Protein AF-A0A6A0AJ89-F1 (afdb_monomer_lite)

Structure (mmCIF, N/CA/C/O backbone):
data_AF-A0A6A0AJ89-F1
#
_entry.id   AF-A0A6A0AJ89-F1
#
loop_
_atom_site.group_PDB
_atom_site.id
_atom_site.type_symbol
_atom_site.label_atom_id
_atom_site.label_alt_id
_atom_site.label_comp_id
_atom_site.label_asym_id
_atom_site.label_entity_id
_atom_site.label_seq_id
_atom_site.pdbx_PDB_ins_code
_atom_site.Cartn_x
_atom_site.Cartn_y
_atom_site.Cartn_z
_atom_site.occupancy
_atom_site.B_iso_or_equiv
_atom_site.auth_seq_id
_atom_site.auth_comp_id
_atom_site.auth_asym_id
_atom_site.auth_atom_id
_atom_site.pdbx_PDB_model_num
ATOM 1 N N . MET A 1 1 ? -8.112 -3.797 -21.991 1.00 59.53 1 MET A N 1
ATOM 2 C CA . MET A 1 1 ? -8.204 -3.440 -20.560 1.00 59.53 1 MET A CA 1
ATOM 3 C C . MET A 1 1 ? -9.649 -3.656 -20.139 1.00 59.53 1 MET A C 1
ATOM 5 O O . MET A 1 1 ? -10.517 -3.026 -20.720 1.00 59.53 1 MET A O 1
ATOM 9 N N . GLY A 1 2 ? -9.936 -4.602 -19.244 1.00 90.12 2 GLY A N 1
ATOM 10 C CA . GLY A 1 2 ? -11.311 -4.964 -18.855 1.00 90.12 2 GLY A CA 1
ATOM 11 C C . GLY A 1 2 ? -11.974 -3.973 -17.886 1.00 90.12 2 GLY A C 1
ATOM 12 O O . GLY A 1 2 ? -12.560 -4.407 -16.905 1.00 90.12 2 GLY A O 1
ATOM 13 N N . THR A 1 3 ? -11.829 -2.661 -18.111 1.00 92.31 3 THR A N 1
ATOM 14 C CA . THR A 1 3 ? -12.403 -1.589 -17.272 1.00 92.31 3 THR A CA 1
ATOM 15 C C . THR A 1 3 ? -13.425 -0.772 -18.061 1.00 92.31 3 THR A C 1
ATOM 17 O O . THR A 1 3 ? -13.308 -0.644 -19.278 1.00 92.31 3 THR A O 1
ATOM 20 N N . ALA A 1 4 ? -14.414 -0.203 -17.370 1.00 95.56 4 ALA A N 1
ATOM 21 C CA . ALA A 1 4 ? -15.458 0.621 -17.978 1.00 95.56 4 ALA A CA 1
ATOM 22 C C . ALA A 1 4 ? -14.993 2.051 -18.317 1.00 95.56 4 ALA A C 1
ATOM 24 O O . ALA A 1 4 ? -15.560 2.682 -19.205 1.00 95.56 4 ALA A O 1
ATOM 25 N N . GLN A 1 5 ? -13.992 2.579 -17.601 1.00 95.06 5 GLN A N 1
ATOM 26 C CA . GLN A 1 5 ? -13.513 3.960 -17.741 1.00 95.06 5 GLN A CA 1
ATOM 27 C C . GLN A 1 5 ? -11.992 4.047 -17.556 1.00 95.06 5 GLN A C 1
ATOM 29 O O . GLN A 1 5 ? -11.393 3.218 -16.864 1.00 95.06 5 GLN A O 1
ATOM 34 N N . ALA A 1 6 ? -11.383 5.065 -18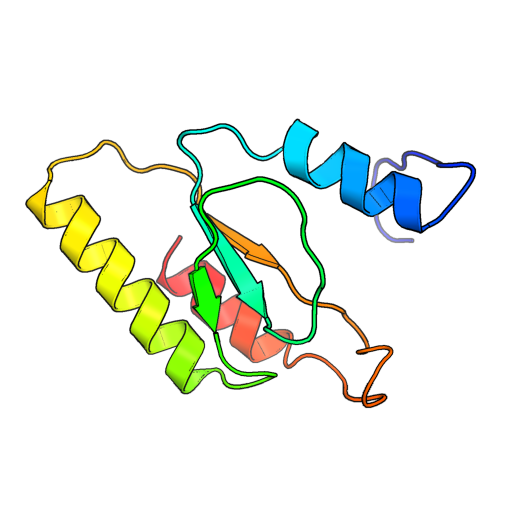.170 1.00 93.38 6 ALA A N 1
ATOM 35 C CA . ALA A 1 6 ? -9.957 5.364 -18.083 1.00 93.38 6 ALA A CA 1
ATOM 36 C C . ALA A 1 6 ? -9.712 6.884 -18.103 1.00 93.38 6 ALA A C 1
ATOM 38 O O . ALA A 1 6 ? -10.453 7.627 -18.746 1.00 93.38 6 ALA A O 1
ATOM 39 N N . ILE A 1 7 ? -8.661 7.327 -17.412 1.00 92.25 7 ILE A N 1
ATOM 40 C CA . ILE A 1 7 ? -8.171 8.713 -17.398 1.00 92.25 7 ILE A CA 1
ATOM 41 C C . ILE A 1 7 ? -6.704 8.675 -17.833 1.00 92.25 7 ILE A C 1
ATOM 43 O O . ILE A 1 7 ? -5.947 7.831 -17.357 1.00 92.25 7 ILE A O 1
ATOM 47 N N . MET A 1 8 ? -6.314 9.566 -18.745 1.00 93.38 8 MET A N 1
ATOM 48 C CA . MET A 1 8 ? -4.959 9.633 -19.293 1.00 93.38 8 MET A CA 1
ATOM 49 C C . MET A 1 8 ? -4.192 10.819 -18.703 1.00 93.38 8 MET A C 1
ATOM 51 O O . MET A 1 8 ? -4.736 11.915 -18.579 1.00 93.38 8 MET A O 1
ATOM 55 N N . TYR A 1 9 ? -2.918 10.596 -18.393 1.00 91.81 9 TYR A N 1
ATOM 56 C CA . TYR A 1 9 ? -1.975 11.609 -17.926 1.00 91.81 9 TYR A CA 1
ATOM 57 C C . TYR A 1 9 ? -0.788 11.689 -18.885 1.00 91.81 9 TYR A C 1
ATOM 59 O O . TYR A 1 9 ? -0.425 10.691 -19.504 1.00 91.81 9 TYR A O 1
ATOM 67 N N . SER A 1 10 ? -0.163 12.864 -18.989 1.00 92.81 10 SER A N 1
ATOM 68 C CA . SER A 1 10 ? 1.006 13.062 -19.860 1.00 92.81 10 SER A CA 1
ATOM 69 C C . SER A 1 10 ? 2.277 12.379 -19.341 1.00 92.81 10 SER A C 1
ATOM 71 O O . SER A 1 10 ? 3.162 12.080 -20.132 1.00 92.81 10 SER A O 1
ATOM 73 N N . TYR A 1 11 ? 2.369 12.147 -18.025 1.00 89.38 11 TYR A N 1
ATOM 74 C CA . TYR A 1 11 ? 3.497 11.486 -17.362 1.00 89.38 11 TYR A CA 1
ATOM 75 C C . TYR A 1 11 ? 3.004 10.529 -16.270 1.00 89.38 11 TYR A C 1
ATOM 77 O O . TYR A 1 11 ? 2.000 10.782 -15.599 1.00 89.38 11 TYR A O 1
ATOM 85 N N . ASP A 1 12 ? 3.744 9.446 -16.059 1.00 84.69 12 ASP A N 1
ATOM 86 C CA . ASP A 1 12 ? 3.492 8.423 -15.040 1.00 84.69 12 ASP A CA 1
ATOM 87 C C . ASP A 1 12 ? 3.483 9.001 -13.617 1.00 84.69 12 ASP A C 1
ATOM 89 O O . ASP A 1 12 ? 2.527 8.797 -12.866 1.00 84.69 12 ASP A O 1
ATOM 93 N N . ILE A 1 13 ? 4.466 9.831 -13.271 1.00 84.50 13 ILE A N 1
ATOM 94 C CA . ILE A 1 13 ? 4.568 10.455 -11.949 1.00 84.50 13 ILE A CA 1
ATOM 95 C C . ILE A 1 13 ? 3.410 11.418 -11.657 1.00 84.50 13 ILE A C 1
ATOM 97 O O . ILE A 1 13 ? 3.006 11.594 -10.502 1.00 84.50 13 ILE A O 1
ATOM 101 N N . ALA A 1 14 ? 2.807 12.000 -12.699 1.00 87.56 14 ALA A N 1
ATOM 102 C CA . ALA A 1 14 ? 1.608 12.827 -12.570 1.00 87.56 14 ALA A CA 1
ATOM 103 C C . ALA A 1 14 ? 0.368 11.993 -12.197 1.00 87.56 14 ALA A C 1
ATOM 105 O O . ALA A 1 14 ? -0.568 12.507 -11.585 1.00 87.56 14 ALA A O 1
ATOM 106 N N . THR A 1 15 ? 0.365 10.697 -12.518 1.00 87.81 15 THR A N 1
ATOM 107 C CA . THR A 1 15 ? -0.749 9.787 -12.226 1.00 87.81 15 THR A CA 1
ATOM 108 C C . THR A 1 15 ? -0.851 9.542 -10.724 1.00 87.81 15 THR A C 1
ATOM 110 O O . THR A 1 15 ? -1.860 9.870 -10.105 1.00 87.81 15 THR A O 1
ATOM 113 N N . VAL A 1 16 ? 0.218 9.040 -10.099 1.00 86.25 16 VAL A N 1
ATOM 114 C CA . VAL A 1 16 ? 0.221 8.693 -8.665 1.00 86.25 16 VAL A CA 1
ATOM 115 C C . VAL A 1 16 ? 0.035 9.938 -7.791 1.00 86.25 16 VAL A C 1
ATOM 117 O O . VAL A 1 16 ? -0.759 9.927 -6.849 1.00 86.25 16 VAL A O 1
ATOM 120 N N . SER A 1 17 ? 0.705 11.040 -8.149 1.00 83.88 17 SER A N 1
ATOM 121 C CA . SER A 1 17 ? 0.634 12.308 -7.409 1.00 83.88 17 SER A CA 1
ATOM 122 C C . SER A 1 17 ? -0.718 13.018 -7.499 1.00 83.88 17 SER A C 1
ATOM 124 O O . SER A 1 17 ? -1.007 13.847 -6.639 1.00 83.88 17 SER A O 1
ATOM 126 N N . SER A 1 18 ? -1.557 12.704 -8.491 1.00 87.25 18 SER A N 1
ATOM 127 C CA . SER A 1 18 ? -2.903 13.278 -8.614 1.00 87.25 18 SER A CA 1
ATOM 128 C C . SER A 1 18 ? -3.998 12.340 -8.110 1.00 87.25 18 SER A C 1
ATOM 130 O O . SER A 1 18 ? -4.914 12.792 -7.427 1.00 87.25 18 SER A O 1
ATOM 132 N N . ILE A 1 19 ? -3.901 11.037 -8.390 1.00 88.69 19 ILE A N 1
ATOM 133 C CA . ILE A 1 19 ? -4.923 10.052 -8.021 1.00 88.69 19 ILE A CA 1
ATOM 134 C C . ILE A 1 19 ? -4.981 9.876 -6.508 1.00 88.69 19 ILE A C 1
ATOM 136 O O . ILE A 1 19 ? -6.062 9.944 -5.930 1.00 88.69 19 ILE A O 1
ATOM 140 N N . ILE A 1 20 ? -3.843 9.685 -5.838 1.00 86.31 20 ILE A N 1
ATOM 141 C CA . ILE A 1 20 ? -3.850 9.428 -4.393 1.00 86.31 20 ILE A CA 1
ATOM 142 C C . ILE A 1 20 ? -4.525 10.563 -3.612 1.00 86.31 20 ILE A C 1
ATOM 144 O O . ILE A 1 20 ? -5.462 10.260 -2.878 1.00 86.31 20 ILE A O 1
ATOM 148 N N . PRO A 1 21 ? -4.179 11.853 -3.791 1.00 83.94 21 PRO A N 1
ATOM 149 C CA . PRO A 1 21 ? -4.896 12.923 -3.097 1.00 83.94 21 PRO A CA 1
ATOM 150 C C . PRO A 1 21 ? -6.331 13.144 -3.600 1.00 83.94 21 PRO A C 1
ATOM 152 O O . PRO A 1 21 ? -7.137 13.705 -2.865 1.00 83.94 21 PRO A O 1
ATOM 155 N N . ALA A 1 22 ? -6.685 12.714 -4.817 1.00 87.81 22 ALA A N 1
ATOM 156 C CA . ALA A 1 22 ? -8.071 12.771 -5.288 1.00 87.81 22 ALA A CA 1
ATOM 157 C C . ALA A 1 22 ? -8.979 11.746 -4.582 1.00 87.81 22 ALA A C 1
ATOM 159 O O . ALA A 1 22 ? -10.176 11.991 -4.430 1.00 87.81 22 ALA A O 1
ATOM 160 N N . PHE A 1 23 ? -8.424 10.610 -4.143 1.00 85.00 23 PHE A N 1
ATOM 161 C CA . PHE A 1 23 ? -9.176 9.535 -3.484 1.00 85.00 23 PHE A CA 1
ATOM 162 C C . PHE A 1 23 ? -8.944 9.425 -1.971 1.00 85.00 23 PHE A C 1
ATOM 164 O O . PHE A 1 23 ? -9.781 8.828 -1.292 1.00 85.00 23 PHE A O 1
ATOM 171 N N . ALA A 1 24 ? -7.859 9.997 -1.445 1.00 84.12 24 ALA A N 1
ATOM 172 C CA . ALA A 1 24 ? -7.521 9.995 -0.026 1.00 84.12 24 ALA A CA 1
ATOM 173 C C . ALA A 1 24 ? -7.673 11.396 0.582 1.00 84.12 24 ALA A C 1
ATOM 175 O O . ALA A 1 24 ? -7.025 12.360 0.176 1.00 84.12 24 ALA A O 1
ATOM 176 N N . ASN A 1 25 ? -8.508 11.500 1.612 1.00 79.88 25 ASN A N 1
ATOM 177 C CA . ASN A 1 25 ? -8.680 12.703 2.418 1.00 79.88 25 ASN A CA 1
ATOM 178 C C . ASN A 1 25 ? -7.849 12.627 3.705 1.00 79.88 25 ASN A C 1
ATOM 180 O O . ASN A 1 25 ? -7.378 11.570 4.105 1.00 79.88 25 ASN A O 1
ATOM 184 N N . ARG A 1 26 ? -7.759 13.736 4.453 1.00 78.50 26 ARG A N 1
ATOM 185 C CA . ARG A 1 26 ? -7.045 13.800 5.752 1.00 78.50 26 ARG A CA 1
ATOM 186 C C . ARG A 1 26 ? -7.503 12.784 6.809 1.00 78.50 26 ARG A C 1
ATOM 188 O O . ARG A 1 26 ? -6.814 12.612 7.807 1.00 78.50 26 ARG A O 1
ATOM 195 N N . LYS A 1 27 ? -8.691 12.203 6.645 1.00 80.88 27 LYS A N 1
ATOM 196 C CA . LYS A 1 27 ? -9.257 11.206 7.564 1.00 80.88 27 LYS A CA 1
ATOM 197 C C . LYS A 1 27 ? -8.924 9.772 7.151 1.00 80.88 27 LYS A C 1
ATOM 199 O O . LYS A 1 27 ? -9.100 8.874 7.964 1.00 80.88 27 LYS A O 1
ATOM 204 N N . ASP A 1 28 ? -8.498 9.568 5.910 1.00 85.88 28 ASP A N 1
ATOM 205 C CA . ASP A 1 28 ? -8.204 8.247 5.377 1.00 85.88 28 ASP A CA 1
ATOM 206 C C . ASP A 1 28 ? -6.795 7.817 5.791 1.00 85.88 28 ASP A C 1
ATOM 208 O O . ASP A 1 28 ? -5.899 8.643 5.989 1.00 85.88 28 ASP A O 1
ATOM 212 N N . THR A 1 29 ? -6.612 6.511 5.937 1.00 88.38 29 THR A N 1
ATOM 213 C CA . THR A 1 29 ? -5.348 5.922 6.376 1.00 88.38 29 THR A CA 1
ATOM 214 C C . THR A 1 29 ? -4.675 5.233 5.202 1.00 88.38 29 THR A C 1
ATOM 216 O O . THR A 1 29 ? -5.253 4.351 4.565 1.00 88.38 29 THR A O 1
ATOM 219 N N . LEU A 1 30 ? -3.436 5.630 4.929 1.00 90.38 30 LEU A N 1
ATOM 220 C CA . LEU A 1 30 ? -2.606 5.050 3.882 1.00 90.38 30 LEU A CA 1
ATOM 221 C C . LEU A 1 30 ? -1.556 4.142 4.522 1.00 90.38 30 LEU A C 1
ATOM 223 O O . LEU A 1 30 ? -0.798 4.583 5.388 1.00 90.38 30 LEU A O 1
ATOM 227 N N . VAL A 1 31 ? -1.526 2.883 4.090 1.00 93.38 31 VAL A N 1
ATOM 228 C CA . VAL A 1 31 ? -0.514 1.896 4.477 1.00 93.38 31 VAL A CA 1
ATOM 229 C C . VAL A 1 31 ? 0.324 1.578 3.241 1.00 93.38 31 VAL A C 1
ATOM 231 O O . VAL A 1 31 ? -0.212 1.104 2.241 1.00 93.38 31 VAL A O 1
ATOM 234 N N . VAL A 1 32 ? 1.609 1.915 3.267 1.00 92.69 32 VAL A N 1
ATOM 235 C CA . VAL A 1 32 ? 2.463 2.016 2.076 1.00 92.69 32 VAL A CA 1
ATOM 236 C C . VAL A 1 32 ? 3.682 1.116 2.226 1.00 92.69 32 VAL A C 1
ATOM 238 O O . VAL A 1 32 ? 4.271 1.045 3.301 1.00 92.69 32 VAL A O 1
ATOM 241 N N . ASP A 1 33 ? 4.057 0.428 1.154 1.00 93.69 33 ASP A N 1
ATOM 242 C CA . ASP A 1 33 ? 5.305 -0.337 1.109 1.00 93.69 33 ASP A CA 1
ATOM 243 C C . ASP A 1 33 ? 6.509 0.616 1.151 1.00 93.69 33 ASP A C 1
ATOM 245 O O . ASP A 1 33 ? 6.519 1.624 0.446 1.00 93.69 33 ASP A O 1
ATOM 249 N N . GLU A 1 34 ? 7.534 0.314 1.948 1.00 88.19 34 GLU A N 1
ATOM 250 C CA . GLU A 1 34 ? 8.757 1.135 2.026 1.00 88.19 34 GLU A CA 1
ATOM 251 C C . GLU A 1 34 ? 9.479 1.319 0.677 1.00 88.19 34 GLU A C 1
ATOM 253 O O . GLU A 1 34 ? 10.210 2.294 0.499 1.00 88.19 34 GLU A O 1
ATOM 258 N N . GLY A 1 35 ? 9.262 0.425 -0.291 1.00 72.12 35 GLY A N 1
ATOM 259 C CA . GLY A 1 35 ? 9.764 0.551 -1.656 1.00 72.12 35 GLY A CA 1
ATOM 260 C C . GLY A 1 35 ? 9.047 1.609 -2.502 1.00 72.12 35 GLY A C 1
ATOM 261 O O . GLY A 1 35 ? 9.561 1.956 -3.563 1.00 72.12 35 GLY A O 1
ATOM 262 N N . ALA A 1 36 ? 7.901 2.136 -2.052 1.00 71.12 36 ALA A N 1
ATOM 263 C CA . ALA A 1 36 ? 7.103 3.126 -2.771 1.00 71.12 36 ALA A CA 1
ATOM 264 C C . ALA A 1 36 ? 7.284 4.541 -2.191 1.00 71.12 36 ALA A C 1
ATOM 266 O O . ALA A 1 36 ? 7.100 4.791 -0.998 1.00 71.12 36 ALA A O 1
ATOM 267 N N . VAL A 1 37 ? 7.589 5.515 -3.054 1.00 65.06 37 VAL A N 1
ATOM 268 C CA . VAL A 1 37 ? 7.799 6.911 -2.639 1.00 65.06 37 VAL A CA 1
ATOM 269 C C . VAL A 1 37 ? 6.493 7.693 -2.718 1.00 65.06 37 VAL A C 1
ATOM 271 O O . VAL A 1 37 ? 5.980 7.976 -3.802 1.00 65.06 37 VAL A O 1
ATOM 274 N N . LEU A 1 38 ? 5.973 8.103 -1.559 1.00 67.69 38 LEU A N 1
ATOM 275 C CA . LEU A 1 38 ? 4.735 8.869 -1.453 1.00 67.69 38 LEU A CA 1
ATOM 276 C C . LEU A 1 38 ? 4.906 10.137 -0.619 1.00 67.69 38 LEU A C 1
ATOM 278 O O . LEU A 1 38 ? 5.331 10.123 0.531 1.00 67.69 38 LEU A O 1
ATOM 282 N N . SER A 1 39 ? 4.551 11.265 -1.228 1.00 54.78 39 SER A N 1
ATOM 283 C CA . SER A 1 39 ? 4.653 12.592 -0.632 1.00 54.78 39 SER A CA 1
ATOM 284 C C . SER A 1 39 ? 3.263 13.059 -0.206 1.00 54.78 39 SER A C 1
ATOM 286 O O . SER A 1 39 ? 2.395 13.238 -1.056 1.00 54.78 39 SER A O 1
ATOM 288 N N . ARG A 1 40 ? 3.103 13.323 1.102 1.00 54.47 40 ARG A N 1
ATOM 289 C CA . ARG A 1 40 ? 1.970 14.018 1.762 1.00 54.47 40 ARG A CA 1
ATOM 290 C C . ARG A 1 40 ? 0.768 13.150 2.170 1.00 54.47 40 ARG A C 1
ATOM 292 O O . ARG A 1 40 ? -0.271 13.189 1.523 1.00 54.47 40 ARG A O 1
ATOM 299 N N . ALA A 1 41 ? 0.870 12.496 3.331 1.00 56.47 41 ALA A N 1
ATOM 300 C CA . ALA A 1 41 ? -0.246 12.151 4.231 1.00 56.47 41 ALA A CA 1
ATOM 301 C C . ALA A 1 41 ? 0.299 11.583 5.562 1.00 56.47 41 ALA A C 1
ATOM 303 O O . ALA A 1 41 ? 1.511 11.455 5.725 1.00 56.47 41 ALA A O 1
ATOM 304 N N . SER A 1 42 ? -0.582 11.229 6.508 1.00 65.38 42 SER A N 1
ATOM 305 C CA . SER A 1 42 ? -0.219 10.315 7.601 1.00 65.38 42 SER A CA 1
ATOM 306 C C . SER A 1 42 ? -0.057 8.919 7.005 1.00 65.38 42 SER A C 1
ATOM 308 O O . SER A 1 42 ? -1.048 8.274 6.665 1.00 65.38 42 SER A O 1
ATOM 310 N N . LEU A 1 43 ? 1.189 8.495 6.821 1.00 81.00 43 LEU A N 1
ATOM 311 C CA . LEU A 1 43 ? 1.534 7.217 6.209 1.00 81.00 43 LEU A CA 1
ATOM 312 C C . LEU A 1 43 ? 1.945 6.227 7.295 1.00 81.00 43 LEU A C 1
ATOM 314 O O . LEU A 1 43 ? 2.720 6.565 8.190 1.00 81.00 43 LEU A O 1
ATOM 318 N N . HIS A 1 44 ? 1.448 5.001 7.194 1.00 90.88 44 HIS A N 1
ATOM 319 C CA . HIS A 1 44 ? 2.023 3.863 7.895 1.00 90.88 44 HIS A CA 1
ATOM 320 C C . HIS A 1 44 ? 2.845 3.068 6.895 1.00 90.88 44 HIS A C 1
ATOM 322 O O . HIS A 1 44 ? 2.302 2.595 5.903 1.00 90.88 44 HIS A O 1
ATOM 328 N N . TYR A 1 45 ? 4.137 2.927 7.148 1.00 92.81 45 TYR A N 1
ATOM 329 C CA . TYR A 1 45 ? 4.993 2.110 6.302 1.00 92.81 45 TYR A CA 1
ATOM 330 C C . TYR A 1 45 ? 5.030 0.677 6.814 1.00 92.81 45 TYR A C 1
ATOM 332 O O . TYR A 1 45 ? 5.103 0.472 8.027 1.00 92.81 45 TYR A O 1
ATOM 340 N N . PHE A 1 46 ? 4.970 -0.285 5.897 1.00 95.81 46 PHE A N 1
ATOM 341 C CA . PHE A 1 46 ? 5.274 -1.686 6.170 1.00 95.81 46 PHE A CA 1
ATOM 342 C C . PHE A 1 46 ? 6.495 -2.109 5.357 1.00 95.81 46 PHE A C 1
ATOM 344 O O . PHE A 1 46 ? 6.744 -1.578 4.269 1.00 95.81 46 PHE A O 1
ATOM 351 N N . LYS A 1 47 ? 7.256 -3.060 5.897 1.00 95.38 47 LYS A N 1
ATOM 352 C CA . LYS A 1 47 ? 8.479 -3.549 5.253 1.00 95.38 47 LYS A CA 1
ATOM 353 C C . LYS A 1 47 ? 8.207 -4.083 3.850 1.00 95.38 47 LYS A C 1
ATOM 355 O O . LYS A 1 47 ? 7.194 -4.741 3.617 1.00 95.38 47 LYS A O 1
ATOM 360 N N . HIS A 1 48 ? 9.159 -3.846 2.952 1.00 94.56 48 HIS A N 1
ATOM 361 C CA . HIS A 1 48 ? 9.064 -4.240 1.551 1.00 94.56 48 HIS A CA 1
ATOM 362 C C . HIS A 1 48 ? 8.606 -5.699 1.375 1.00 94.56 48 HIS A C 1
ATOM 364 O O . HIS A 1 48 ? 9.261 -6.617 1.871 1.00 94.56 48 HIS A O 1
ATOM 370 N N . ASN A 1 49 ? 7.474 -5.899 0.688 1.00 93.56 49 ASN A N 1
ATOM 371 C CA . ASN A 1 49 ? 6.858 -7.206 0.419 1.00 93.56 49 ASN A CA 1
ATOM 372 C C . ASN A 1 49 ? 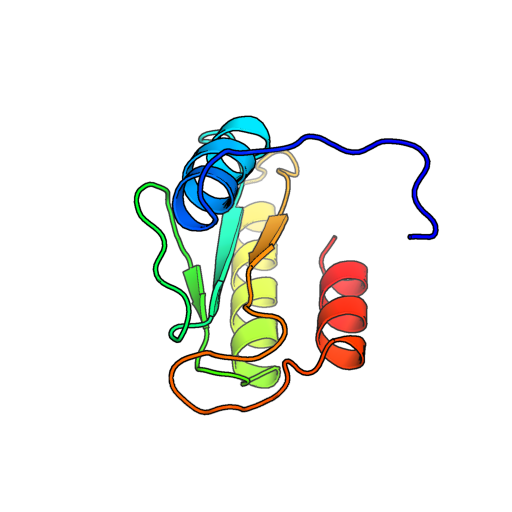6.520 -8.075 1.660 1.00 93.56 49 ASN A C 1
ATOM 374 O O . ASN A 1 49 ? 6.148 -9.243 1.513 1.00 93.56 49 ASN A O 1
ATOM 378 N N . ASP A 1 50 ? 6.561 -7.529 2.879 1.00 96.75 50 ASP A N 1
ATOM 379 C CA . ASP A 1 50 ? 6.309 -8.271 4.121 1.00 96.75 50 ASP A CA 1
ATOM 380 C C . ASP A 1 50 ? 4.827 -8.213 4.526 1.00 96.75 50 ASP A C 1
ATOM 382 O O . ASP A 1 50 ? 4.339 -7.266 5.151 1.00 96.75 50 ASP A O 1
ATOM 386 N N . MET A 1 51 ? 4.084 -9.266 4.181 1.00 97.06 51 MET A N 1
ATOM 387 C CA . MET A 1 51 ? 2.655 -9.361 4.498 1.00 97.06 51 MET A CA 1
ATOM 388 C C . MET A 1 51 ? 2.375 -9.554 5.994 1.00 97.06 51 MET A C 1
ATOM 390 O O . MET A 1 51 ? 1.288 -9.199 6.454 1.00 97.06 51 MET A O 1
ATOM 394 N N . ALA A 1 52 ? 3.330 -10.084 6.763 1.00 97.88 52 ALA A N 1
ATOM 395 C CA . ALA A 1 52 ? 3.171 -10.246 8.204 1.00 97.88 52 ALA A CA 1
ATOM 396 C C . ALA A 1 52 ? 3.292 -8.892 8.915 1.00 97.88 52 ALA A C 1
ATOM 398 O O . ALA A 1 52 ? 2.504 -8.589 9.815 1.00 97.88 52 ALA A O 1
ATOM 399 N N . ASP A 1 53 ? 4.233 -8.051 8.481 1.00 98.00 53 ASP A N 1
ATOM 400 C CA . ASP A 1 53 ? 4.358 -6.689 8.996 1.00 98.00 53 ASP A CA 1
ATOM 401 C C . ASP A 1 53 ? 3.165 -5.812 8.591 1.00 98.00 53 ASP A C 1
ATOM 403 O O . ASP A 1 53 ? 2.602 -5.106 9.434 1.00 98.00 53 ASP A O 1
ATOM 407 N N . LEU A 1 54 ? 2.696 -5.937 7.343 1.00 97.50 54 LEU A N 1
ATOM 408 C CA . LEU A 1 54 ? 1.457 -5.302 6.891 1.00 97.50 54 LEU A CA 1
ATOM 409 C C . LEU A 1 54 ? 0.265 -5.702 7.772 1.00 97.50 54 LEU A C 1
ATOM 411 O O . LEU A 1 54 ? -0.475 -4.838 8.248 1.00 97.50 54 LEU A O 1
ATOM 415 N N . GLU A 1 55 ? 0.078 -6.998 8.027 1.00 97.75 55 GLU A N 1
ATOM 416 C CA . GLU A 1 55 ? -1.004 -7.484 8.883 1.00 97.75 55 GLU A CA 1
ATOM 417 C C . GLU A 1 55 ? -0.900 -6.932 10.312 1.00 97.75 55 GLU A C 1
ATOM 419 O O . GLU A 1 55 ? -1.898 -6.465 10.867 1.00 97.75 55 GLU A O 1
ATOM 424 N N . ARG A 1 56 ? 0.305 -6.917 10.890 1.00 97.94 56 ARG A N 1
ATOM 425 C CA . ARG A 1 56 ? 0.566 -6.347 12.219 1.00 97.94 56 ARG A CA 1
ATOM 426 C C . ARG A 1 56 ? 0.156 -4.873 12.292 1.00 97.94 56 ARG A C 1
ATOM 428 O O . ARG A 1 56 ? -0.450 -4.450 13.279 1.00 97.94 56 ARG A O 1
ATOM 435 N N . ILE A 1 57 ? 0.468 -4.089 11.260 1.00 96.19 57 ILE A N 1
ATOM 436 C CA . ILE A 1 57 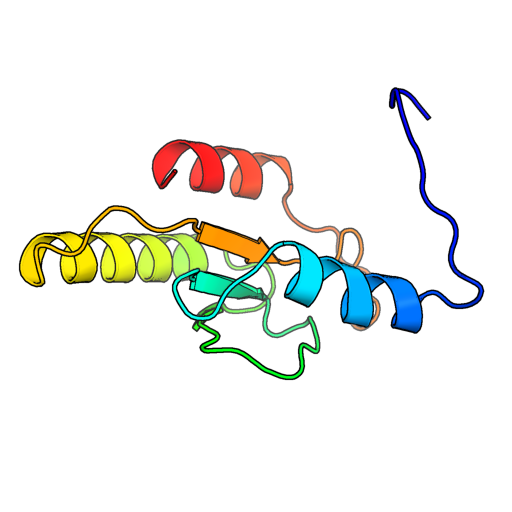? 0.111 -2.666 11.178 1.00 96.19 57 ILE A CA 1
ATOM 437 C C . ILE A 1 57 ? -1.405 -2.487 11.050 1.00 96.19 57 ILE A C 1
ATOM 439 O O . ILE A 1 57 ? -1.987 -1.686 11.783 1.00 96.19 57 ILE A O 1
ATOM 443 N N . LEU A 1 58 ? -2.063 -3.260 10.181 1.00 95.12 58 LEU A N 1
ATOM 444 C CA . LEU A 1 58 ? -3.517 -3.202 9.994 1.00 95.12 58 LEU A CA 1
ATOM 445 C C . LEU A 1 58 ? -4.279 -3.551 11.282 1.00 95.12 58 LEU A C 1
ATOM 447 O O . LEU A 1 58 ? -5.235 -2.861 11.641 1.00 95.12 58 LEU A O 1
ATOM 451 N N . GLN A 1 59 ? -3.824 -4.568 12.018 1.00 95.56 59 GLN A N 1
ATOM 452 C CA . GLN A 1 59 ? -4.380 -4.923 13.328 1.00 95.56 59 GLN A CA 1
ATOM 453 C C . GLN A 1 59 ? -4.219 -3.790 14.343 1.00 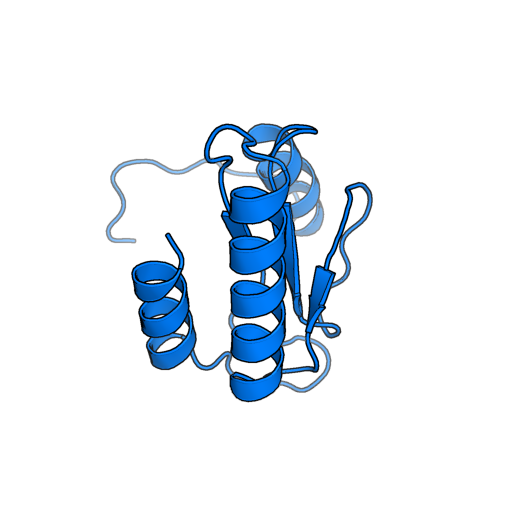95.56 59 GLN A C 1
ATOM 455 O O . GLN A 1 59 ? -5.162 -3.466 15.066 1.00 95.56 59 GLN A O 1
ATOM 460 N N . ALA A 1 60 ? -3.040 -3.164 14.400 1.00 94.12 60 ALA A N 1
ATOM 461 C CA . ALA A 1 60 ? -2.785 -2.056 15.315 1.00 94.12 60 ALA A CA 1
ATOM 462 C C . ALA A 1 60 ? -3.703 -0.856 15.027 1.00 94.12 60 ALA A C 1
ATOM 464 O O . ALA A 1 60 ? -4.266 -0.279 15.961 1.00 94.12 60 ALA A O 1
ATOM 465 N N . ILE A 1 61 ? -3.903 -0.527 13.746 1.00 92.00 61 ILE A N 1
ATOM 466 C CA . ILE A 1 61 ? -4.833 0.521 13.305 1.00 92.00 61 ILE A CA 1
ATOM 467 C C . ILE A 1 61 ? -6.265 0.181 13.740 1.00 92.00 61 ILE A C 1
ATOM 469 O O . ILE A 1 61 ? -6.930 1.012 14.358 1.00 92.00 61 ILE A O 1
ATOM 473 N N . GLU A 1 62 ? -6.731 -1.050 13.503 1.00 91.62 62 GLU A N 1
ATOM 474 C CA . GLU A 1 62 ? -8.081 -1.470 13.894 1.00 91.62 62 GLU A CA 1
ATOM 475 C C . GLU A 1 62 ? -8.309 -1.383 15.410 1.00 91.62 62 GLU A C 1
ATOM 477 O O . GLU A 1 62 ? -9.340 -0.878 15.864 1.00 91.62 62 GLU A O 1
ATOM 482 N N . VAL A 1 63 ? -7.344 -1.843 16.210 1.00 92.50 63 VAL A N 1
ATOM 483 C CA . VAL A 1 63 ? -7.417 -1.758 17.674 1.00 92.50 63 VAL A CA 1
ATOM 484 C C . VAL A 1 63 ? -7.476 -0.300 18.130 1.00 92.50 63 VAL A C 1
ATOM 486 O O . VAL A 1 63 ? -8.262 0.027 19.023 1.00 92.50 63 VAL A O 1
ATOM 489 N N . GLN A 1 64 ? -6.675 0.580 17.525 1.00 89.94 64 GLN A N 1
ATOM 490 C CA . GLN A 1 64 ? -6.651 2.000 17.863 1.00 89.94 64 GLN A CA 1
ATOM 491 C C . GLN A 1 64 ? -7.973 2.694 17.512 1.00 89.94 64 GLN A C 1
ATOM 493 O O . GLN A 1 64 ? -8.531 3.409 18.343 1.00 89.94 64 GLN A O 1
ATOM 498 N N . GLU A 1 65 ? -8.523 2.448 16.323 1.00 88.19 65 GLU A N 1
ATOM 499 C CA . GLU A 1 65 ? -9.805 3.025 15.907 1.00 88.19 65 GLU A CA 1
ATOM 500 C C . GLU A 1 65 ? -10.965 2.589 16.814 1.00 88.19 65 GLU A C 1
ATOM 502 O O . GLU A 1 65 ? -11.799 3.419 17.193 1.00 88.19 65 GLU A O 1
ATOM 507 N N . ARG A 1 66 ? -10.989 1.310 17.226 1.00 87.62 66 ARG A N 1
ATOM 508 C CA . ARG A 1 66 ? -11.982 0.790 18.183 1.00 87.62 66 ARG A CA 1
ATOM 509 C C . ARG A 1 66 ? -11.871 1.467 19.549 1.00 87.62 66 ARG A C 1
ATOM 511 O O . ARG A 1 66 ? -12.898 1.787 20.146 1.00 87.62 66 ARG A O 1
ATOM 518 N N . LYS A 1 67 ? -10.648 1.695 20.042 1.00 90.25 67 LYS A N 1
ATOM 519 C CA . LYS A 1 67 ? -10.400 2.398 21.315 1.00 90.25 67 LYS A CA 1
ATOM 520 C C . LYS A 1 67 ? -10.852 3.854 21.256 1.00 90.25 67 LYS A C 1
ATOM 522 O O . LYS A 1 67 ? -11.546 4.308 22.161 1.00 90.25 67 LYS A O 1
ATOM 527 N N . ASP A 1 68 ? -10.516 4.549 20.174 1.00 87.44 68 ASP A N 1
ATOM 528 C CA . ASP A 1 68 ? -10.830 5.969 19.994 1.00 87.44 68 ASP A CA 1
ATOM 529 C C . ASP A 1 68 ? -12.318 6.224 19.682 1.00 87.44 68 ASP A C 1
ATOM 531 O O . ASP A 1 68 ? -12.731 7.379 19.581 1.00 87.44 68 ASP A O 1
ATOM 535 N N . ARG A 1 69 ? -13.127 5.164 19.495 1.00 84.06 69 ARG A N 1
ATOM 536 C CA . ARG A 1 69 ? -14.520 5.227 19.009 1.00 84.06 69 ARG A CA 1
ATOM 537 C C . ARG A 1 69 ? -14.656 6.090 17.749 1.00 84.06 69 ARG A C 1
ATOM 539 O O . ARG A 1 69 ? -15.671 6.762 17.548 1.00 84.06 69 ARG A O 1
ATOM 546 N N . LYS A 1 70 ? -13.617 6.100 16.910 1.00 76.94 70 LYS A N 1
ATOM 547 C CA . LYS A 1 70 ? -13.613 6.871 15.668 1.00 76.94 70 LYS A CA 1
ATOM 548 C C . LYS A 1 70 ? -14.586 6.236 14.671 1.00 76.94 70 LYS A C 1
ATOM 550 O O . LYS A 1 70 ? -14.725 5.012 14.648 1.00 76.94 70 LYS A O 1
ATOM 555 N N . PRO A 1 71 ? -15.269 7.046 13.845 1.00 77.62 71 PRO A N 1
ATOM 556 C CA . PRO A 1 71 ? -16.007 6.506 12.713 1.00 77.62 71 PRO A CA 1
ATOM 557 C C . PRO A 1 71 ? -15.038 5.753 11.798 1.00 77.62 71 PRO A C 1
ATOM 559 O O . PRO A 1 71 ? -13.902 6.192 11.625 1.00 77.62 71 PRO A O 1
ATOM 562 N N . LEU A 1 72 ? -15.493 4.643 11.213 1.00 74.06 72 LEU A N 1
ATOM 563 C CA . LEU A 1 72 ? -14.704 3.871 10.252 1.00 74.06 72 LEU A CA 1
ATOM 564 C C . LEU A 1 72 ? -14.314 4.776 9.076 1.00 74.06 72 LEU A C 1
ATOM 566 O O . LEU A 1 72 ? -15.184 5.282 8.360 1.00 74.06 72 LEU A O 1
ATOM 570 N N . THR A 1 73 ? -13.016 5.004 8.907 1.00 80.50 73 THR A N 1
ATOM 571 C CA . THR A 1 73 ? -12.443 5.744 7.780 1.00 80.50 73 THR A CA 1
ATOM 572 C C . THR A 1 73 ? -11.912 4.773 6.735 1.00 80.50 73 THR A C 1
ATOM 574 O O . THR A 1 73 ? -11.783 3.573 6.982 1.00 80.50 73 THR A O 1
ATOM 577 N N . ARG A 1 74 ? -11.660 5.263 5.518 1.00 86.12 74 ARG A N 1
ATOM 578 C CA . ARG A 1 74 ? -11.183 4.402 4.438 1.00 86.12 74 ARG A CA 1
ATOM 579 C C . ARG A 1 74 ? -9.716 4.069 4.667 1.00 86.12 74 ARG A C 1
ATOM 581 O O . ARG A 1 74 ? -8.913 4.962 4.941 1.00 86.12 74 ARG A O 1
ATOM 588 N N . ARG A 1 75 ? -9.366 2.800 4.484 1.00 89.12 75 ARG A N 1
ATOM 589 C CA . ARG A 1 75 ? -7.979 2.338 4.468 1.00 89.12 75 ARG A CA 1
ATOM 590 C C . ARG A 1 75 ? -7.564 2.025 3.039 1.00 89.12 75 ARG A C 1
ATOM 592 O O . ARG A 1 75 ? -8.322 1.434 2.270 1.00 89.12 75 ARG A O 1
ATOM 599 N N . MET A 1 76 ? -6.369 2.459 2.665 1.00 90.75 76 MET A N 1
ATOM 600 C CA . MET A 1 76 ? -5.802 2.227 1.341 1.00 90.75 76 MET A CA 1
ATOM 601 C C . MET A 1 76 ? -4.408 1.631 1.498 1.00 90.75 76 MET A C 1
ATOM 603 O O . MET A 1 76 ? -3.541 2.231 2.128 1.00 90.75 76 MET A O 1
ATOM 607 N N . ILE A 1 77 ? -4.212 0.445 0.922 1.00 93.62 77 ILE A N 1
ATOM 608 C CA . ILE A 1 77 ? -2.903 -0.201 0.827 1.00 93.62 77 ILE A CA 1
ATOM 609 C C . ILE A 1 77 ? -2.292 0.205 -0.511 1.00 93.62 77 ILE A C 1
ATOM 611 O O . ILE A 1 77 ? -2.943 0.048 -1.547 1.00 93.62 77 ILE A O 1
ATOM 615 N N . VAL A 1 78 ? -1.075 0.743 -0.490 1.00 92.19 78 VAL A N 1
ATOM 616 C CA . VAL A 1 78 ? -0.395 1.245 -1.687 1.00 92.19 78 VAL A CA 1
ATOM 617 C C . VAL A 1 78 ? 0.922 0.507 -1.893 1.00 92.19 78 VAL A C 1
ATOM 619 O O . VAL A 1 78 ? 1.777 0.496 -1.010 1.00 92.19 78 VAL A O 1
ATOM 622 N N . VAL A 1 79 ? 1.060 -0.104 -3.069 1.00 93.56 79 VAL A N 1
ATOM 623 C CA . VAL A 1 79 ? 2.220 -0.897 -3.500 1.00 93.56 79 VAL A CA 1
ATOM 624 C C . VAL A 1 79 ? 2.496 -0.649 -4.984 1.00 93.56 79 VAL A C 1
ATOM 626 O O . VAL A 1 79 ? 1.584 -0.270 -5.726 1.00 93.56 79 VAL A O 1
ATOM 629 N N . GLU A 1 80 ? 3.721 -0.909 -5.435 1.00 91.88 80 GLU A N 1
ATOM 630 C CA . GLU A 1 80 ? 4.017 -1.052 -6.864 1.00 91.88 80 GLU A CA 1
ATOM 631 C C . GLU A 1 80 ? 3.653 -2.472 -7.320 1.00 91.88 80 GLU A C 1
ATOM 633 O O . GLU A 1 80 ? 3.840 -3.430 -6.581 1.00 91.88 80 GLU A O 1
ATOM 638 N N . GLY A 1 81 ? 3.111 -2.637 -8.532 1.00 92.06 81 GLY A N 1
ATOM 639 C CA . GLY A 1 81 ? 2.802 -3.980 -9.050 1.00 92.06 81 GLY A CA 1
ATOM 640 C C . GLY A 1 81 ? 4.069 -4.795 -9.329 1.00 92.06 81 GLY A C 1
ATOM 641 O O . GLY A 1 81 ? 4.143 -5.977 -8.994 1.00 92.06 81 GLY A O 1
ATOM 642 N N . ILE A 1 82 ? 5.060 -4.128 -9.920 1.00 93.19 82 ILE A N 1
ATOM 643 C CA . ILE A 1 82 ? 6.445 -4.576 -10.049 1.00 93.19 82 ILE A CA 1
ATOM 644 C C . ILE A 1 82 ? 7.290 -3.443 -9.488 1.00 93.19 82 ILE A C 1
ATOM 646 O O . ILE A 1 82 ? 7.151 -2.312 -9.955 1.00 93.19 82 ILE A O 1
ATOM 650 N N . TYR A 1 83 ? 8.138 -3.735 -8.511 1.00 90.25 83 TYR A N 1
ATOM 651 C CA . TYR A 1 83 ? 8.926 -2.710 -7.842 1.00 90.25 83 TYR A CA 1
ATOM 652 C C . TYR A 1 83 ? 10.111 -2.293 -8.701 1.00 90.25 83 TYR A C 1
ATOM 654 O O . TYR A 1 83 ? 10.962 -3.112 -9.039 1.00 90.25 83 TYR A O 1
ATOM 662 N N . SER A 1 84 ? 10.195 -1.009 -9.027 1.00 86.88 84 SER A N 1
ATOM 663 C CA . SER A 1 84 ? 11.255 -0.462 -9.885 1.00 86.88 84 SER A CA 1
ATOM 664 C C . SER A 1 84 ? 12.671 -0.674 -9.326 1.00 86.88 84 SER A C 1
ATOM 666 O O . SER A 1 84 ? 13.614 -0.873 -10.089 1.00 86.88 84 SER A O 1
ATOM 668 N N . ASN A 1 85 ? 12.810 -0.692 -7.997 1.00 87.25 85 ASN A N 1
ATOM 669 C CA . ASN A 1 85 ? 14.097 -0.814 -7.310 1.00 87.25 85 A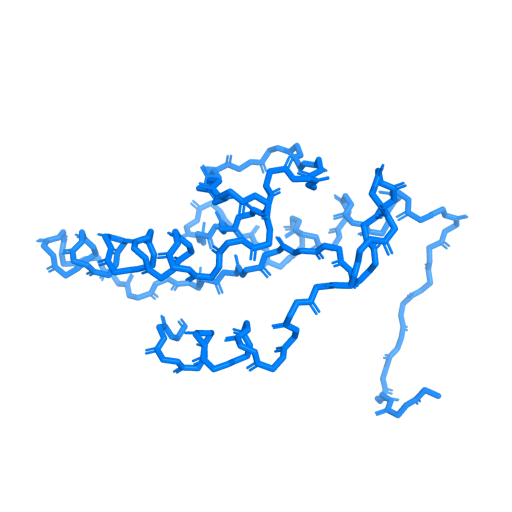SN A CA 1
ATOM 670 C C . ASN A 1 85 ? 14.641 -2.253 -7.261 1.00 87.25 85 ASN A C 1
ATOM 672 O O . ASN A 1 85 ? 15.855 -2.442 -7.244 1.00 87.25 85 ASN A O 1
ATOM 676 N N . THR A 1 86 ? 13.760 -3.258 -7.202 1.00 90.00 86 THR A N 1
ATOM 677 C CA . THR A 1 86 ? 14.134 -4.671 -6.982 1.00 90.00 86 THR A CA 1
ATOM 678 C C . THR A 1 86 ? 13.750 -5.589 -8.143 1.00 90.00 86 THR A C 1
ATOM 680 O O . THR A 1 86 ? 14.331 -6.658 -8.301 1.00 90.00 86 THR A O 1
ATOM 683 N N . GLY A 1 87 ? 12.784 -5.187 -8.973 1.00 91.69 87 GLY A N 1
ATOM 684 C CA . GLY A 1 87 ? 12.169 -6.022 -10.006 1.00 91.69 87 GLY A CA 1
ATOM 685 C C . GLY A 1 87 ? 11.191 -7.067 -9.459 1.00 91.69 87 GLY A C 1
ATOM 686 O O . GLY A 1 87 ? 10.668 -7.872 -10.229 1.00 91.69 87 GLY A O 1
ATOM 687 N N . GLU A 1 88 ? 10.936 -7.077 -8.148 1.00 93.62 88 GLU A N 1
ATOM 688 C CA . GLU A 1 88 ? 10.040 -8.043 -7.517 1.00 93.62 88 GLU A CA 1
ATOM 689 C C . GLU A 1 88 ? 8.570 -7.747 -7.832 1.00 93.62 88 GLU A C 1
ATOM 691 O O . GLU A 1 88 ? 8.171 -6.602 -8.044 1.00 93.62 88 GLU A O 1
ATOM 696 N N . LEU A 1 89 ? 7.746 -8.796 -7.843 1.00 95.06 89 LEU A N 1
ATOM 697 C CA . LEU A 1 89 ? 6.295 -8.691 -7.982 1.00 95.06 89 LEU A CA 1
ATOM 698 C C . LEU A 1 89 ? 5.646 -8.545 -6.609 1.00 95.06 89 LEU A C 1
ATOM 700 O O . LEU A 1 89 ? 5.931 -9.331 -5.705 1.00 95.06 89 LEU A O 1
ATOM 704 N N . ALA A 1 90 ? 4.701 -7.615 -6.479 1.00 95.06 90 ALA A N 1
ATOM 705 C CA . ALA A 1 90 ? 3.889 -7.538 -5.273 1.00 95.06 90 ALA A CA 1
ATOM 706 C C . ALA A 1 90 ? 3.032 -8.809 -5.097 1.00 95.06 90 ALA A C 1
ATOM 708 O O . ALA A 1 90 ? 2.439 -9.303 -6.066 1.00 95.06 90 ALA A O 1
ATOM 709 N N . PRO A 1 91 ? 2.875 -9.325 -3.865 1.00 95.69 91 PRO A N 1
ATOM 710 C CA . PRO A 1 91 ? 2.059 -10.503 -3.580 1.00 95.69 91 PRO A CA 1
ATOM 711 C C . PRO A 1 91 ? 0.552 -10.171 -3.599 1.00 95.69 91 PRO A C 1
ATOM 713 O O . PRO A 1 91 ? -0.136 -10.223 -2.577 1.00 95.69 91 PRO A O 1
ATOM 716 N N . LEU A 1 92 ? 0.009 -9.845 -4.780 1.00 95.88 92 LEU A N 1
ATOM 717 C CA . LEU A 1 92 ? -1.350 -9.308 -4.971 1.00 95.88 92 LEU A CA 1
ATOM 718 C C . LEU A 1 92 ? -2.459 -10.170 -4.346 1.00 95.88 92 LEU A C 1
ATOM 720 O O . LEU A 1 92 ? -3.410 -9.630 -3.783 1.00 95.88 92 LEU A O 1
ATOM 724 N N . THR A 1 93 ? -2.340 -11.501 -4.394 1.00 96.75 93 THR A N 1
ATOM 725 C CA . THR A 1 93 ? -3.324 -12.412 -3.783 1.00 96.75 93 THR A CA 1
ATOM 726 C C . THR A 1 93 ? -3.380 -12.255 -2.261 1.00 96.75 93 THR A C 1
ATOM 728 O O . THR A 1 93 ? -4.466 -12.227 -1.682 1.00 96.75 93 THR A O 1
ATOM 731 N N . GLN A 1 94 ? -2.222 -12.119 -1.608 1.00 97.25 94 GLN A N 1
ATOM 732 C CA . GLN A 1 94 ? -2.135 -11.956 -0.153 1.00 97.25 94 GLN A CA 1
ATOM 733 C C . GLN A 1 94 ? -2.570 -10.547 0.263 1.00 97.25 94 GLN A C 1
ATOM 735 O O . GLN A 1 94 ? -3.357 -10.396 1.198 1.00 97.25 94 GLN A O 1
ATOM 740 N N . LEU A 1 95 ? -2.156 -9.530 -0.499 1.00 96.75 95 LEU A N 1
ATOM 741 C CA . LEU A 1 95 ? -2.608 -8.147 -0.334 1.00 96.75 95 LEU A CA 1
ATOM 742 C C . LEU A 1 95 ? -4.135 -8.039 -0.398 1.00 96.75 95 LEU A C 1
ATOM 744 O O . LEU A 1 95 ? -4.749 -7.410 0.462 1.00 96.75 95 LEU A O 1
ATOM 748 N N . LEU A 1 96 ? -4.766 -8.690 -1.379 1.00 95.69 96 LEU A N 1
ATOM 749 C CA . LEU A 1 96 ? -6.221 -8.690 -1.522 1.00 95.69 96 LEU A CA 1
ATOM 750 C C . LEU A 1 96 ? -6.913 -9.380 -0.338 1.00 95.69 96 LEU A C 1
ATOM 752 O O . LEU A 1 96 ? -7.939 -8.890 0.140 1.00 95.69 96 LEU A O 1
ATOM 756 N N . ALA A 1 97 ? -6.354 -10.488 0.155 1.00 97.25 97 ALA A N 1
ATOM 757 C CA . ALA A 1 97 ? -6.877 -11.185 1.327 1.00 97.25 97 ALA A CA 1
ATOM 758 C C . ALA A 1 97 ? -6.833 -10.297 2.583 1.00 97.25 97 ALA A C 1
ATOM 760 O O . ALA A 1 97 ? -7.841 -10.175 3.282 1.00 97.25 97 ALA A O 1
ATOM 761 N N . LEU A 1 98 ? -5.709 -9.616 2.829 1.00 96.88 98 LEU 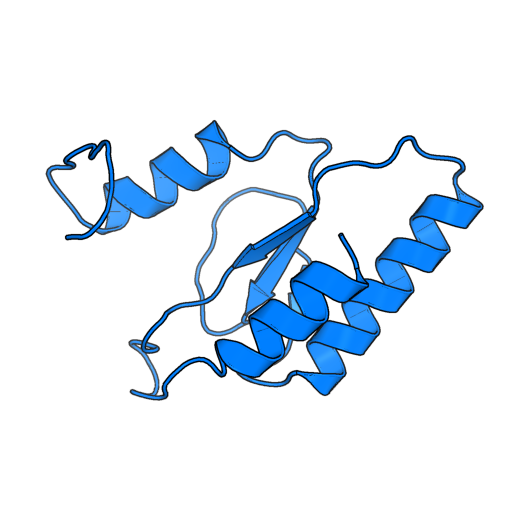A N 1
ATOM 762 C CA . LEU A 1 98 ? -5.558 -8.686 3.953 1.00 96.88 98 LEU A CA 1
ATOM 763 C C . LEU A 1 98 ? -6.468 -7.463 3.811 1.00 96.88 98 LEU A C 1
ATOM 765 O O . LEU A 1 98 ? -7.176 -7.116 4.755 1.00 96.88 98 LEU A O 1
ATOM 769 N N . LYS A 1 99 ? -6.540 -6.865 2.619 1.00 94.88 99 LYS A N 1
ATOM 770 C CA . LYS A 1 99 ? -7.457 -5.757 2.324 1.00 94.88 99 LYS A CA 1
ATOM 771 C C . LYS A 1 99 ? -8.914 -6.134 2.610 1.00 94.88 99 LYS A C 1
ATOM 773 O O . LYS A 1 99 ? -9.645 -5.370 3.225 1.00 94.88 99 LYS A O 1
ATOM 778 N N . ASN A 1 100 ? -9.350 -7.331 2.220 1.00 94.69 100 ASN A N 1
ATOM 779 C CA . ASN A 1 100 ? -10.718 -7.781 2.496 1.00 94.69 100 ASN A CA 1
ATOM 780 C C . ASN A 1 100 ? -10.950 -8.104 3.983 1.00 94.69 100 ASN A C 1
ATOM 782 O O . ASN A 1 100 ? -12.057 -7.896 4.481 1.00 94.69 100 ASN A O 1
ATOM 786 N N . LYS A 1 101 ? -9.921 -8.581 4.697 1.00 95.06 101 LYS A N 1
ATOM 787 C CA . LYS A 1 101 ? -9.976 -8.869 6.139 1.00 95.06 101 LYS A CA 1
ATOM 788 C C . LYS A 1 101 ? -10.100 -7.597 6.984 1.00 95.06 101 LYS A C 1
ATOM 790 O O . LYS A 1 101 ? -10.891 -7.583 7.923 1.00 95.06 101 LYS A O 1
ATOM 795 N N . TYR A 1 102 ? -9.361 -6.541 6.637 1.00 91.44 102 TYR A N 1
ATOM 796 C CA . TYR A 1 102 ? -9.264 -5.302 7.423 1.00 91.44 102 TYR A CA 1
ATOM 797 C C . TYR A 1 102 ? -10.049 -4.106 6.846 1.00 91.44 102 TYR A C 1
ATOM 799 O O . TYR A 1 102 ? -9.891 -3.001 7.361 1.00 91.44 102 TYR A O 1
ATOM 807 N N . LYS A 1 103 ? -10.917 -4.340 5.849 1.00 79.94 103 LYS A N 1
ATOM 808 C CA . LYS A 1 103 ? -11.832 -3.373 5.202 1.00 79.94 103 LYS A CA 1
ATOM 809 C C . LYS A 1 103 ? -11.180 -2.038 4.825 1.00 79.94 103 LYS A C 1
ATOM 811 O O . LYS A 1 103 ? -11.533 -1.000 5.427 1.00 79.94 103 LYS A O 1
#

Sequence (103 aa):
MGTAQAIMYSYDIATVSSIIPAFANRKDTLVVDEGAVLSRASLHYFKHNDMADLERILQAIEVQERKDRKPLTRRMIVVEGIYSNTGELAPLTQLLALKNKYK

InterPro domains:
  IPR004839 Aminotransferase, class I/classII, large domain [PF00155] (34-102)
  IPR015421 Pyridoxal phosphate-dependent transferase, major domain [G3DSA:3.40.640.10] (1-103)
  IPR015424 Pyridoxal phosphate-dependent transferase [SSF53383] (2-102)
  IPR050087 8-amino-7-oxononanoate synthase class-II [PTHR13693] (1-103)

Radius of gyration: 14.56 Å; chains: 1; bounding box: 30×26×42 Å

Secondary structure (DSSP, 8-state):
---S-----SSHHHHHHHHHHHH--TTSEEEEETTS---SS-EEEE-TT-HHHHHHHHHHHHHHHHHTTPPPPPEEEE--SB-TTT-PBP-HHHHHHHHHHH-

Organism: Haematococcus lacustris (NCBI:txid44745)

pLDDT: mean 88.19, std 9.57, range [54.47, 98.0]

Foldseek 3Di:
DPDPDDDDDPDPVCCCQPVCPVPDDQQEEEEEEPLDDDPDHNYHYAYHLDLVSVLVVLVVVVVVCVVVVPDDHHYHYDDDCQRPVPRDGRPVVSVVVSNVVSD